Protein AF-A0A9P9LCQ7-F1 (afdb_monomer_lite)

pLDDT: mean 90.71, std 10.78, range [45.12, 98.5]

Sequence (99 aa):
MSTKPTPDPLLSTKVIHRFFLPTRIDNLAIRSNGTILVTLLTTPELYLVDPKRPSTATLVTSFLEVTELTGIIEVQPDIFYIAGGNFNITTFANQAGSY

Secondary structure (DSSP, 8-state):
---PPPPPPSS-------PPTT--EEEEEE-TTS-EEEEESSSSEEEEE-TTSTT-EEEEEE-SS-SEEEEEEEEETTEEEEEEE---TTT----TT--

Foldseek 3Di:
DDDDDDDDDPDDDDQQEDDDPPWDWADWDQAPVRWIWTWTAQAQWIWITDSVRGHDIHTPDGDDPAGGWHDWDDPDHVDIDTDGHHDDPVPDDDDVVHD

Radius of gyration: 16.42 Å; chains: 1; bounding box: 35×45×45 Å

Structure (mmCIF, N/CA/C/O 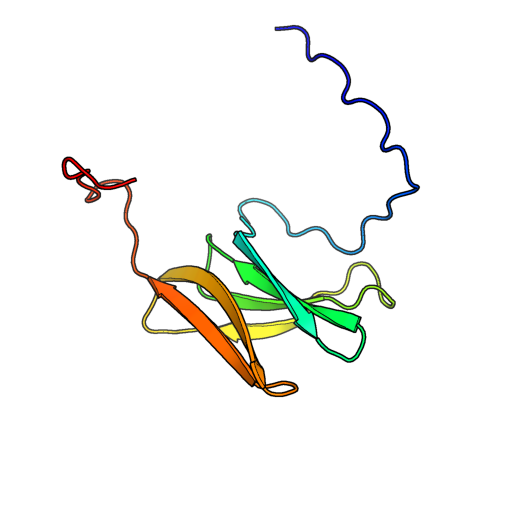backbone):
data_AF-A0A9P9LCQ7-F1
#
_entry.id   AF-A0A9P9LCQ7-F1
#
loop_
_atom_site.group_PDB
_atom_site.id
_atom_site.type_symbol
_atom_site.label_atom_id
_atom_site.label_alt_id
_atom_site.label_comp_id
_atom_site.label_asym_id
_atom_site.label_entity_id
_atom_site.label_seq_id
_atom_site.pdbx_PDB_ins_code
_atom_site.Cartn_x
_atom_site.Cartn_y
_atom_site.Cartn_z
_atom_site.occupancy
_atom_site.B_iso_or_equiv
_atom_site.auth_seq_id
_atom_site.auth_comp_id
_atom_site.auth_asym_id
_atom_site.auth_atom_id
_atom_site.pdbx_PDB_model_num
ATOM 1 N N . MET A 1 1 ? -4.313 30.973 -14.900 1.00 45.12 1 MET A N 1
ATOM 2 C CA . MET A 1 1 ? -5.350 29.918 -14.924 1.00 45.12 1 MET A CA 1
ATOM 3 C C . MET A 1 1 ? -6.119 29.995 -13.616 1.00 45.12 1 MET A C 1
ATOM 5 O O . MET A 1 1 ? -5.493 29.902 -12.572 1.00 45.12 1 MET A O 1
ATOM 9 N N . SER A 1 2 ? -7.424 30.267 -13.657 1.00 50.41 2 SER A N 1
ATOM 10 C CA . SER A 1 2 ? -8.273 30.328 -12.459 1.00 50.41 2 SER A CA 1
ATOM 11 C C . SER A 1 2 ? -8.716 28.907 -12.098 1.00 50.41 2 SER A C 1
ATOM 13 O O . SER A 1 2 ? -9.321 28.227 -12.926 1.00 50.41 2 SER A O 1
ATOM 15 N N . THR A 1 3 ? -8.356 28.417 -10.911 1.00 60.72 3 THR A N 1
ATOM 16 C CA . THR A 1 3 ? -8.775 27.095 -10.430 1.00 60.72 3 THR A CA 1
ATOM 17 C C . THR A 1 3 ? -10.232 27.169 -9.996 1.00 60.72 3 THR A C 1
ATOM 19 O O . THR A 1 3 ? -10.555 27.817 -9.001 1.00 60.72 3 THR A O 1
ATOM 22 N N . LYS A 1 4 ? -11.117 26.509 -10.745 1.00 55.72 4 LYS A N 1
ATOM 23 C CA . LYS A 1 4 ? -12.507 26.299 -10.337 1.00 55.72 4 LYS A CA 1
ATOM 24 C C . LYS A 1 4 ? -12.507 25.601 -8.964 1.00 55.72 4 LYS A C 1
ATOM 26 O O . LYS A 1 4 ? -11.853 24.563 -8.853 1.00 55.72 4 LYS A O 1
ATOM 31 N N . PRO A 1 5 ? -13.185 26.139 -7.936 1.00 65.69 5 PRO A N 1
ATOM 32 C CA . PRO A 1 5 ? -13.237 25.490 -6.635 1.00 65.69 5 PRO A CA 1
ATOM 33 C C . PRO A 1 5 ? -13.918 24.127 -6.773 1.00 65.69 5 PRO A C 1
ATOM 35 O O . PRO A 1 5 ? -14.951 23.994 -7.437 1.00 65.69 5 PRO A O 1
ATOM 38 N N . THR A 1 6 ? -13.296 23.107 -6.192 1.00 70.94 6 THR A N 1
ATOM 39 C CA . THR A 1 6 ? -13.852 21.758 -6.122 1.00 70.94 6 THR A CA 1
ATOM 40 C C . THR A 1 6 ? -15.163 21.822 -5.332 1.00 70.94 6 THR A C 1
ATOM 42 O O . THR A 1 6 ? -15.160 22.424 -4.259 1.00 70.94 6 THR A O 1
ATOM 45 N N . PRO A 1 7 ? -16.278 21.259 -5.834 1.00 76.06 7 PRO A N 1
ATOM 46 C CA . PRO A 1 7 ? -17.519 21.204 -5.071 1.00 76.06 7 PRO A CA 1
ATOM 47 C C . PRO A 1 7 ? -17.287 20.496 -3.737 1.00 76.06 7 PRO A C 1
ATOM 49 O O . PRO A 1 7 ? -16.572 19.489 -3.699 1.00 76.06 7 PRO A O 1
ATOM 52 N N . ASP A 1 8 ? -17.904 20.998 -2.669 1.00 79.94 8 ASP A N 1
ATOM 53 C CA . ASP A 1 8 ? -17.867 20.311 -1.383 1.00 79.94 8 ASP A CA 1
ATOM 54 C C . ASP A 1 8 ? -18.468 18.904 -1.534 1.00 79.94 8 ASP A C 1
ATOM 56 O O . ASP A 1 8 ? -19.494 18.733 -2.208 1.00 79.94 8 ASP A O 1
ATOM 60 N N . PRO A 1 9 ? -17.839 17.872 -0.948 1.00 78.19 9 PRO A N 1
ATOM 61 C CA . PRO A 1 9 ? -18.380 16.527 -1.009 1.00 78.19 9 PRO A CA 1
ATOM 62 C C . PRO A 1 9 ? -19.758 16.483 -0.337 1.00 78.19 9 PRO A C 1
ATOM 64 O O . PRO A 1 9 ? -19.962 17.038 0.741 1.00 78.19 9 PRO A O 1
ATOM 67 N N . LEU A 1 10 ? -20.699 15.770 -0.964 1.00 84.31 10 LEU A N 1
ATOM 68 C CA . LEU A 1 10 ? -22.072 15.603 -0.460 1.00 84.31 10 LEU A CA 1
ATOM 69 C C . LEU A 1 10 ? -22.126 14.925 0.921 1.00 84.31 10 LEU A C 1
ATOM 71 O O . LEU A 1 10 ? -23.117 15.046 1.636 1.00 84.31 10 LEU A O 1
ATOM 75 N N . LEU A 1 11 ? -21.068 14.195 1.280 1.00 87.50 11 LEU A N 1
ATOM 76 C CA . LEU A 1 11 ? -20.899 13.513 2.557 1.00 87.50 11 LEU A CA 1
ATOM 77 C C . LEU A 1 11 ? -19.685 14.082 3.288 1.00 87.50 11 LEU A C 1
ATOM 79 O O . LEU A 1 11 ? -18.671 14.406 2.671 1.00 87.50 11 LEU A O 1
ATOM 83 N N . SER A 1 12 ? -19.767 14.151 4.618 1.00 90.00 12 SER A N 1
ATOM 84 C CA . SER A 1 12 ? -18.635 14.567 5.445 1.00 90.00 12 SER A CA 1
ATOM 85 C C . SER A 1 12 ? -17.463 13.598 5.267 1.00 90.00 12 SER A C 1
ATOM 87 O O . SER A 1 12 ? -17.591 12.396 5.507 1.00 90.00 12 SER A O 1
ATOM 89 N N . THR A 1 13 ? -16.313 14.123 4.851 1.00 89.50 13 THR A N 1
ATOM 90 C CA . THR A 1 13 ? -15.077 13.351 4.682 1.00 89.50 13 THR A CA 1
ATOM 91 C C . THR A 1 13 ? -14.064 13.708 5.758 1.00 89.50 13 THR A C 1
ATOM 93 O O . THR A 1 13 ? -13.914 14.876 6.116 1.00 89.50 13 THR A O 1
ATOM 96 N N . LYS A 1 14 ? -13.292 12.718 6.212 1.00 90.19 14 LYS A N 1
ATOM 97 C CA . LYS A 1 14 ? -12.174 12.912 7.138 1.00 90.19 14 LYS A CA 1
ATOM 98 C C . LYS A 1 14 ? -10.892 12.365 6.526 1.00 90.19 14 LYS A C 1
ATOM 100 O O . LYS A 1 14 ? -10.848 11.225 6.075 1.00 90.19 14 LYS A O 1
ATOM 105 N N . VAL A 1 15 ? -9.828 13.159 6.579 1.00 92.44 15 VAL A N 1
ATOM 106 C CA . VAL A 1 15 ? -8.480 12.690 6.245 1.00 92.44 15 VAL A CA 1
ATOM 107 C C . VAL A 1 15 ? -7.996 11.756 7.352 1.00 92.44 15 VAL A C 1
ATOM 109 O O . VAL A 1 15 ? -7.911 12.162 8.511 1.00 92.44 15 VAL A O 1
ATOM 112 N N . ILE A 1 16 ? -7.677 10.512 6.995 1.00 94.81 16 ILE A N 1
ATOM 113 C CA . ILE A 1 16 ? -7.172 9.506 7.943 1.00 94.81 16 ILE A CA 1
ATOM 114 C C . ILE A 1 16 ? -5.647 9.414 7.952 1.00 94.81 16 ILE A C 1
ATOM 116 O O . ILE A 1 16 ? -5.074 9.119 8.991 1.00 94.81 16 ILE A O 1
ATOM 120 N N . HIS A 1 17 ? -4.978 9.700 6.835 1.00 95.56 17 HIS A N 1
ATOM 121 C CA . HIS A 1 17 ? -3.522 9.741 6.736 1.00 95.56 17 HIS A CA 1
ATOM 122 C C . HIS A 1 17 ? -3.106 10.549 5.497 1.00 95.56 17 HIS A C 1
ATOM 124 O O . HIS A 1 17 ? -3.865 10.638 4.529 1.00 95.56 17 HIS A O 1
ATOM 130 N N . ARG A 1 18 ? -1.913 11.151 5.528 1.00 94.88 18 ARG A N 1
ATOM 131 C CA . ARG A 1 18 ? -1.289 11.824 4.382 1.00 94.88 18 ARG A CA 1
ATOM 132 C C . ARG A 1 18 ? 0.146 11.332 4.257 1.00 94.88 18 ARG A C 1
ATOM 134 O O . ARG A 1 18 ? 0.940 11.572 5.160 1.00 94.88 18 ARG A O 1
ATOM 141 N N . PHE A 1 19 ? 0.465 10.704 3.133 1.00 93.88 19 PHE A N 1
ATOM 142 C CA . PHE A 1 19 ? 1.850 10.429 2.772 1.00 93.88 19 PHE A CA 1
ATOM 143 C C . PHE A 1 19 ? 2.510 11.721 2.276 1.00 93.88 19 PHE A C 1
ATOM 145 O O . PHE A 1 19 ? 1.869 12.534 1.603 1.00 93.88 19 PHE A O 1
ATOM 152 N N . PHE A 1 20 ? 3.780 11.927 2.621 1.00 91.69 20 PHE A N 1
ATOM 153 C CA . PHE A 1 20 ? 4.533 13.093 2.162 1.00 91.69 20 PHE A CA 1
ATOM 154 C C . PHE A 1 20 ? 4.993 12.912 0.712 1.00 91.69 20 PHE A C 1
ATOM 156 O O . PHE A 1 20 ? 5.307 11.804 0.273 1.00 91.69 20 PHE A O 1
ATOM 163 N N . LEU A 1 21 ? 5.042 14.010 -0.044 1.00 88.50 21 LEU A N 1
ATOM 164 C CA . LEU A 1 21 ? 5.595 14.004 -1.399 1.00 88.50 21 LEU A CA 1
ATOM 165 C C . LEU A 1 21 ? 7.098 13.658 -1.350 1.00 88.50 21 LEU A C 1
ATOM 167 O O . LEU A 1 21 ? 7.775 14.131 -0.434 1.00 88.50 21 LEU A O 1
ATOM 171 N N . PRO A 1 22 ? 7.631 12.870 -2.306 1.00 91.25 22 PRO A N 1
ATOM 172 C CA . PRO A 1 22 ? 7.029 12.467 -3.586 1.00 91.25 22 PRO A CA 1
ATOM 173 C C . PRO A 1 22 ? 6.282 11.108 -3.587 1.00 91.25 22 PRO A C 1
ATOM 175 O O . PRO A 1 22 ? 6.347 10.367 -4.566 1.00 91.25 22 PRO A O 1
ATOM 178 N N . THR A 1 23 ? 5.546 10.751 -2.531 1.00 94.56 23 THR A N 1
ATOM 179 C CA . THR A 1 23 ? 4.776 9.493 -2.505 1.00 94.56 23 THR A CA 1
ATOM 180 C C . THR A 1 23 ? 3.542 9.534 -3.408 1.00 94.56 23 THR A C 1
ATOM 182 O O . THR A 1 23 ? 2.682 10.405 -3.257 1.00 94.56 23 THR A O 1
ATOM 185 N N . ARG A 1 24 ? 3.408 8.539 -4.288 1.00 93.62 24 ARG A N 1
ATOM 186 C CA . ARG A 1 24 ? 2.196 8.253 -5.054 1.00 93.62 24 ARG A CA 1
ATOM 187 C C . ARG A 1 24 ? 1.591 6.939 -4.573 1.00 93.62 24 ARG A C 1
ATOM 189 O O . ARG A 1 24 ? 2.218 5.891 -4.671 1.00 93.62 24 ARG A O 1
ATOM 196 N N . ILE A 1 25 ? 0.370 7.028 -4.061 1.00 95.38 25 ILE A N 1
ATOM 197 C CA . ILE A 1 25 ? -0.489 5.876 -3.777 1.00 95.38 25 ILE A CA 1
ATOM 198 C C . ILE A 1 25 ? -1.107 5.423 -5.097 1.00 95.38 25 ILE A C 1
ATOM 200 O O . ILE A 1 25 ? -1.503 6.283 -5.888 1.00 95.38 25 ILE A O 1
ATOM 204 N N . ASP A 1 26 ? -1.210 4.115 -5.314 1.00 93.75 26 ASP A N 1
ATOM 205 C CA . ASP A 1 26 ? -1.839 3.577 -6.522 1.00 93.75 26 ASP A CA 1
ATOM 206 C C . ASP A 1 26 ? -3.175 2.895 -6.225 1.00 93.75 26 ASP A C 1
ATOM 208 O O . ASP A 1 26 ? -4.218 3.321 -6.720 1.00 93.75 26 ASP A O 1
ATOM 212 N N . ASN A 1 27 ? -3.168 1.884 -5.355 1.00 96.94 27 ASN A N 1
ATOM 213 C CA . ASN A 1 27 ? -4.333 1.053 -5.084 1.00 96.94 27 ASN A CA 1
ATOM 214 C C . ASN A 1 27 ? -4.475 0.753 -3.582 1.00 96.94 27 ASN A C 1
ATOM 216 O O . ASN A 1 27 ? -3.578 1.030 -2.779 1.00 96.94 27 ASN A O 1
ATOM 220 N N . LEU A 1 28 ? -5.632 0.229 -3.177 1.00 97.50 28 LEU A N 1
ATOM 221 C CA . LEU A 1 28 ? -5.916 -0.099 -1.783 1.00 97.50 28 LEU A CA 1
ATOM 222 C C . LEU A 1 28 ? -6.869 -1.284 -1.645 1.00 97.50 28 LEU A C 1
ATOM 224 O O . LEU A 1 28 ? -7.700 -1.535 -2.513 1.00 97.50 28 LEU A O 1
ATOM 228 N N . ALA A 1 29 ? -6.792 -1.965 -0.504 1.00 98.25 29 ALA A N 1
ATOM 229 C CA . ALA A 1 29 ? -7.759 -2.973 -0.089 1.00 98.25 29 ALA A CA 1
ATOM 230 C C . ALA A 1 29 ? -8.168 -2.747 1.371 1.00 98.25 29 ALA A C 1
ATOM 232 O O . ALA A 1 29 ? -7.333 -2.463 2.231 1.00 98.25 29 ALA A O 1
ATOM 233 N N . ILE A 1 30 ? -9.463 -2.869 1.660 1.00 97.88 30 ILE A N 1
ATOM 234 C CA . ILE A 1 30 ? -9.994 -2.763 3.022 1.00 97.88 30 ILE A CA 1
ATOM 235 C C . ILE A 1 30 ? -10.051 -4.170 3.608 1.00 97.88 30 ILE A C 1
ATOM 237 O O . ILE A 1 30 ? -10.724 -5.036 3.064 1.00 97.88 30 ILE A O 1
ATOM 241 N N . ARG A 1 31 ? -9.366 -4.385 4.730 1.00 97.88 31 ARG A N 1
ATOM 242 C CA . ARG A 1 31 ? -9.416 -5.642 5.483 1.00 97.88 31 ARG A CA 1
ATOM 243 C C . ARG A 1 31 ? -10.761 -5.772 6.194 1.00 97.88 31 ARG A C 1
ATOM 245 O O . ARG A 1 31 ? -11.360 -4.772 6.590 1.00 97.88 31 ARG A O 1
ATOM 252 N N . SER A 1 32 ? -11.188 -7.001 6.478 1.00 97.50 32 SER A N 1
ATOM 253 C CA . SER A 1 32 ? -12.433 -7.293 7.215 1.00 97.50 32 SER A CA 1
ATOM 254 C C . SER A 1 32 ? -12.547 -6.593 8.584 1.00 97.50 32 SER A C 1
ATOM 256 O O . SER A 1 32 ? -13.647 -6.330 9.064 1.00 97.50 32 SER A O 1
ATOM 258 N N . ASN A 1 33 ? -11.417 -6.235 9.204 1.00 96.50 33 ASN A N 1
ATOM 259 C CA . ASN A 1 33 ? -11.357 -5.492 10.469 1.00 96.50 33 ASN A CA 1
ATOM 260 C C . ASN A 1 33 ? -11.438 -3.953 10.317 1.00 96.50 33 ASN A C 1
ATOM 262 O O . ASN A 1 33 ? -11.373 -3.232 11.317 1.00 96.50 33 ASN A O 1
ATOM 266 N N . GLY A 1 34 ? -11.559 -3.443 9.087 1.00 96.38 34 GLY A N 1
ATOM 267 C CA . GLY A 1 34 ? -11.670 -2.020 8.760 1.00 96.38 34 GLY A CA 1
ATOM 268 C C . GLY A 1 34 ? -10.343 -1.264 8.628 1.00 96.38 34 GLY A C 1
ATOM 269 O O . GLY A 1 34 ? -10.366 -0.057 8.386 1.00 96.38 34 GLY A O 1
ATOM 270 N N . THR A 1 35 ? -9.195 -1.930 8.784 1.00 97.44 35 THR A N 1
ATOM 271 C CA . THR A 1 35 ? -7.889 -1.345 8.423 1.00 97.44 35 THR A CA 1
ATOM 272 C C . THR A 1 35 ? -7.660 -1.425 6.914 1.00 97.44 35 THR A C 1
ATOM 274 O O . THR A 1 35 ? -8.263 -2.248 6.228 1.00 97.44 35 THR A O 1
ATOM 277 N N . ILE A 1 36 ? -6.816 -0.546 6.382 1.00 97.88 36 ILE A N 1
ATOM 278 C CA . ILE A 1 36 ? -6.651 -0.353 4.940 1.00 97.88 36 ILE A CA 1
ATOM 279 C C . ILE A 1 36 ? -5.214 -0.684 4.560 1.00 97.88 36 ILE A C 1
ATOM 281 O O . ILE A 1 36 ? -4.285 -0.102 5.114 1.00 97.88 36 ILE A O 1
ATOM 285 N N . LEU A 1 37 ? -5.036 -1.601 3.617 1.00 98.44 37 LEU A N 1
ATOM 286 C CA . LEU A 1 37 ? -3.767 -1.844 2.944 1.00 98.44 37 LEU A CA 1
ATOM 287 C C . LEU A 1 37 ? -3.651 -0.910 1.742 1.00 98.44 37 LEU A C 1
ATOM 289 O O . LEU A 1 37 ? -4.605 -0.766 0.984 1.00 98.44 37 LEU A O 1
ATOM 293 N N . VAL A 1 38 ? -2.496 -0.277 1.579 1.00 98.00 38 VAL A N 1
ATOM 294 C CA . VAL A 1 38 ? -2.232 0.743 0.561 1.00 98.00 38 VAL A CA 1
ATOM 295 C C . VAL A 1 38 ? -0.957 0.375 -0.186 1.00 98.00 38 VAL A C 1
ATOM 297 O O . VAL A 1 38 ? 0.075 0.154 0.449 1.00 98.00 38 VAL A O 1
ATOM 300 N N . THR A 1 39 ? -1.024 0.325 -1.515 1.00 98.12 39 THR A N 1
ATOM 301 C CA . THR A 1 39 ? 0.139 0.113 -2.382 1.00 98.12 39 THR A CA 1
ATOM 302 C C . THR A 1 39 ? 0.724 1.448 -2.829 1.00 98.12 39 THR A C 1
ATOM 304 O O . THR A 1 39 ? -0.012 2.398 -3.122 1.00 98.12 39 THR A O 1
ATOM 307 N N . LEU A 1 40 ? 2.052 1.529 -2.886 1.00 96.69 40 LEU A N 1
ATOM 308 C CA . LEU A 1 40 ? 2.753 2.699 -3.402 1.00 96.69 40 LEU A CA 1
ATOM 309 C C . LEU A 1 40 ? 3.299 2.435 -4.810 1.00 96.69 40 LEU A C 1
ATOM 311 O O . LEU A 1 40 ? 3.813 1.361 -5.105 1.00 96.69 40 LEU A O 1
ATOM 315 N N . LE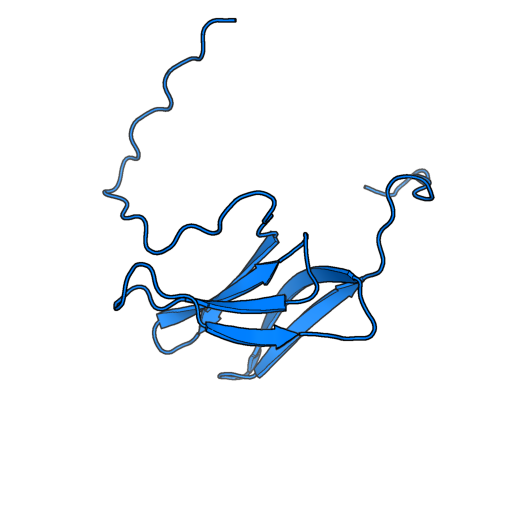U A 1 41 ? 3.197 3.448 -5.669 1.00 94.75 41 LEU A N 1
ATOM 316 C CA . LEU A 1 41 ? 3.810 3.448 -6.997 1.00 94.75 41 LEU A CA 1
ATOM 317 C C . LEU A 1 41 ? 5.236 4.014 -6.963 1.00 94.75 41 LEU A C 1
ATOM 319 O O . LEU A 1 41 ? 6.060 3.679 -7.799 1.00 94.75 41 LEU A O 1
ATOM 323 N N . THR A 1 42 ? 5.545 4.897 -6.008 1.00 94.44 42 THR A N 1
ATOM 324 C CA . THR A 1 42 ? 6.892 5.495 -5.893 1.00 94.44 42 THR A CA 1
ATOM 325 C C . THR A 1 42 ? 7.918 4.515 -5.317 1.00 94.44 42 THR A C 1
ATOM 327 O O . THR A 1 42 ? 9.115 4.668 -5.554 1.00 94.44 42 THR A O 1
ATOM 330 N N . THR A 1 43 ? 7.462 3.547 -4.524 1.00 95.06 43 THR A N 1
ATOM 331 C CA . THR A 1 43 ? 8.291 2.556 -3.831 1.00 95.06 43 THR A CA 1
ATOM 332 C C . THR A 1 43 ? 7.576 1.205 -3.827 1.00 95.06 43 THR A C 1
ATOM 334 O O . THR A 1 43 ? 6.345 1.173 -3.862 1.00 95.06 43 THR A O 1
ATOM 337 N N . PRO A 1 44 ? 8.294 0.074 -3.733 1.00 96.94 44 PRO A N 1
ATOM 338 C CA . PRO A 1 44 ? 7.683 -1.250 -3.700 1.00 96.94 44 PRO A CA 1
ATOM 339 C C . PRO A 1 44 ? 7.183 -1.601 -2.286 1.00 96.94 44 PRO A C 1
ATOM 341 O O . PRO A 1 44 ? 7.534 -2.640 -1.731 1.00 96.94 44 PRO A O 1
ATOM 344 N N . GLU A 1 45 ? 6.412 -0.708 -1.663 1.00 97.75 45 GLU A N 1
ATOM 345 C CA . GLU A 1 45 ? 6.024 -0.785 -0.250 1.00 97.75 45 GLU A CA 1
ATOM 346 C C . GLU A 1 45 ? 4.510 -0.924 -0.070 1.00 97.75 45 GLU A C 1
ATOM 348 O O . GLU A 1 45 ? 3.708 -0.230 -0.702 1.00 97.75 45 GLU A O 1
ATOM 353 N N . LEU A 1 46 ? 4.127 -1.805 0.857 1.00 98.25 46 LEU A N 1
ATOM 354 C CA . LEU A 1 46 ? 2.756 -1.991 1.313 1.00 98.25 46 LEU A CA 1
ATOM 355 C C . LEU A 1 46 ? 2.592 -1.385 2.707 1.00 98.25 46 LEU A C 1
ATOM 357 O O . LEU A 1 46 ? 3.269 -1.794 3.653 1.00 98.25 46 LEU A O 1
ATOM 361 N N . TYR A 1 47 ? 1.646 -0.463 2.858 1.00 98.31 47 TYR A N 1
ATOM 362 C CA . TYR A 1 47 ? 1.351 0.191 4.133 1.00 98.31 47 TYR A CA 1
ATOM 363 C C . TYR A 1 47 ? -0.016 -0.205 4.684 1.00 98.31 47 TYR A C 1
ATOM 365 O O . TYR A 1 47 ? -0.981 -0.342 3.941 1.00 98.31 47 TYR A O 1
ATOM 373 N N . LEU A 1 48 ? -0.111 -0.317 6.007 1.00 98.12 48 LEU A N 1
ATOM 374 C CA . LEU A 1 48 ? -1.356 -0.453 6.751 1.00 98.12 48 LEU A CA 1
ATOM 375 C C . LEU A 1 48 ? -1.740 0.896 7.359 1.00 98.12 48 LEU A C 1
ATOM 377 O O . LEU A 1 48 ? -0.973 1.476 8.126 1.00 98.12 48 LEU A O 1
ATOM 381 N N . VAL A 1 49 ? -2.946 1.367 7.067 1.00 98.00 49 VAL A N 1
ATOM 382 C CA . VAL A 1 49 ? -3.539 2.577 7.637 1.00 98.00 49 VAL A CA 1
ATOM 383 C C . VAL A 1 49 ? -4.740 2.183 8.489 1.00 98.00 49 VAL A C 1
ATOM 385 O O . VAL A 1 49 ? -5.598 1.409 8.063 1.00 98.00 49 VAL A O 1
ATOM 388 N N . ASP A 1 50 ? -4.819 2.728 9.700 1.00 96.38 50 ASP A N 1
ATOM 389 C CA . ASP A 1 50 ? -5.935 2.503 10.617 1.00 96.38 50 ASP A CA 1
ATOM 390 C C . ASP A 1 50 ? -6.817 3.763 10.701 1.00 96.38 50 ASP A C 1
ATOM 392 O O . ASP A 1 50 ? -6.416 4.755 11.319 1.00 96.38 50 ASP A O 1
ATOM 396 N N . PRO A 1 51 ? -8.040 3.753 10.135 1.00 95.19 51 PRO A N 1
ATOM 397 C CA . PRO A 1 51 ? -8.954 4.895 10.211 1.00 95.19 51 PRO A CA 1
ATOM 398 C C . PRO A 1 51 ? -9.303 5.335 11.644 1.00 95.19 51 PRO A C 1
ATOM 400 O O . PRO A 1 51 ? -9.672 6.494 11.859 1.00 95.19 51 PRO A O 1
ATOM 403 N N . LYS A 1 52 ? -9.191 4.432 12.631 1.00 94.50 52 LYS A N 1
ATOM 404 C CA . LYS A 1 52 ? -9.460 4.711 14.051 1.00 94.50 52 LYS A CA 1
ATOM 405 C C . LYS A 1 52 ? -8.269 5.358 14.759 1.00 94.50 52 LYS A C 1
ATOM 407 O O . LYS A 1 52 ? -8.464 5.97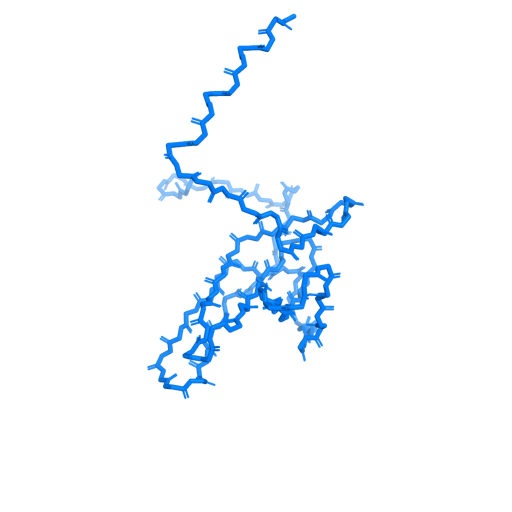4 15.805 1.00 94.50 52 LYS A O 1
ATOM 412 N N . ARG A 1 53 ? -7.062 5.272 14.190 1.00 92.81 53 ARG A N 1
ATOM 413 C CA . ARG A 1 53 ? -5.833 5.921 14.679 1.00 92.81 53 ARG A CA 1
ATOM 414 C C . ARG A 1 53 ? -5.247 6.817 13.580 1.00 92.81 53 ARG A C 1
ATOM 416 O O . ARG A 1 53 ? -4.250 6.454 12.947 1.00 92.81 53 ARG A O 1
ATOM 423 N N . PRO A 1 54 ? -5.871 7.988 13.337 1.00 85.25 54 PRO A N 1
ATOM 424 C CA . PRO A 1 54 ? -5.482 8.873 12.250 1.00 85.25 54 PRO A CA 1
ATOM 425 C C . PRO A 1 54 ? -4.007 9.261 12.336 1.00 85.25 54 PRO A C 1
ATOM 427 O O . PRO A 1 54 ? -3.431 9.329 13.420 1.00 85.25 54 PRO A O 1
ATOM 430 N N . SER A 1 55 ? -3.423 9.558 11.181 1.00 86.50 55 SER A N 1
ATOM 431 C CA . SER A 1 55 ? -2.029 9.965 10.997 1.00 86.50 55 SER A CA 1
ATOM 432 C C . SER A 1 55 ? -0.994 8.855 11.179 1.00 86.50 55 SER A C 1
ATOM 434 O O . SER A 1 55 ? 0.182 9.110 10.942 1.00 86.50 55 SER A O 1
ATOM 436 N N . THR A 1 56 ? -1.399 7.619 11.481 1.00 89.56 56 THR A N 1
ATOM 437 C CA . THR A 1 56 ? -0.481 6.473 11.525 1.00 89.56 56 THR A CA 1
ATOM 438 C C . THR A 1 56 ? -0.584 5.621 10.260 1.00 89.56 56 THR A C 1
ATOM 440 O O . THR A 1 56 ? -1.678 5.263 9.824 1.00 89.56 56 THR A O 1
ATOM 443 N N . ALA A 1 57 ? 0.572 5.320 9.670 1.00 95.75 57 ALA A N 1
ATOM 444 C CA . ALA A 1 57 ? 0.737 4.310 8.635 1.00 95.75 57 ALA A CA 1
ATOM 445 C C . ALA A 1 57 ? 1.888 3.394 9.056 1.00 95.75 57 ALA A C 1
ATOM 447 O O . ALA A 1 57 ? 2.935 3.867 9.499 1.00 95.75 57 ALA A O 1
ATOM 448 N N . THR A 1 58 ? 1.685 2.087 8.958 1.00 97.25 58 THR A N 1
ATOM 449 C CA . THR A 1 58 ? 2.672 1.075 9.336 1.00 97.25 58 THR A CA 1
ATOM 450 C C . THR A 1 58 ? 3.152 0.372 8.081 1.00 97.25 58 THR A C 1
ATOM 452 O O . THR A 1 58 ? 2.331 -0.163 7.343 1.00 97.25 58 THR A O 1
ATOM 455 N N . LEU A 1 59 ? 4.462 0.363 7.836 1.00 97.56 59 LEU A N 1
ATOM 456 C CA . LEU A 1 59 ? 5.039 -0.463 6.778 1.00 97.56 59 LEU A CA 1
ATOM 457 C C . LEU A 1 59 ? 4.768 -1.935 7.113 1.00 97.56 59 LEU A C 1
ATOM 459 O O . LEU A 1 59 ? 5.179 -2.415 8.168 1.00 97.56 59 LEU A O 1
ATOM 463 N N . VAL A 1 60 ? 4.046 -2.627 6.236 1.00 98.00 60 VAL A N 1
ATOM 464 C CA . VAL A 1 60 ? 3.750 -4.059 6.372 1.00 98.00 60 VAL A CA 1
ATOM 465 C C . VAL A 1 60 ? 4.888 -4.868 5.778 1.00 98.00 60 VAL A C 1
ATOM 467 O O . VAL A 1 60 ? 5.395 -5.792 6.406 1.00 98.00 60 VAL A O 1
ATOM 470 N N . THR A 1 61 ? 5.279 -4.518 4.554 1.00 97.62 61 THR A N 1
ATOM 471 C CA . THR A 1 61 ? 6.364 -5.176 3.834 1.00 97.62 61 THR A CA 1
ATOM 472 C C . THR A 1 61 ? 6.862 -4.300 2.688 1.00 97.62 61 THR A C 1
ATOM 474 O O . THR A 1 61 ? 6.149 -3.403 2.227 1.00 97.62 61 THR A O 1
ATOM 477 N N . SER A 1 62 ? 8.076 -4.585 2.227 1.00 97.62 62 SER A N 1
ATOM 478 C CA . SER A 1 62 ? 8.639 -4.073 0.985 1.00 97.62 62 SER A CA 1
ATOM 479 C C . SER A 1 62 ? 9.126 -5.237 0.122 1.00 97.62 62 SER A C 1
ATOM 481 O O . SER A 1 62 ? 9.574 -6.265 0.633 1.00 97.62 62 SER A O 1
ATOM 483 N N . PHE A 1 63 ? 9.021 -5.086 -1.195 1.00 96.62 63 PHE A N 1
ATOM 484 C CA . PHE A 1 63 ? 9.383 -6.122 -2.159 1.00 96.62 63 PHE A CA 1
ATOM 485 C C . PHE A 1 63 ? 10.711 -5.770 -2.833 1.00 96.62 63 PHE A C 1
ATOM 487 O O . PHE A 1 63 ? 10.887 -4.655 -3.311 1.00 96.62 63 PHE A O 1
ATOM 494 N N . LEU A 1 64 ? 11.656 -6.715 -2.868 1.00 95.44 64 LEU A N 1
ATOM 495 C CA . LEU A 1 64 ? 13.017 -6.462 -3.368 1.00 95.44 64 LEU A CA 1
ATOM 496 C C . LEU A 1 64 ? 13.169 -6.634 -4.888 1.00 95.44 64 LEU A C 1
ATOM 498 O O . LEU A 1 64 ? 14.133 -6.138 -5.462 1.00 95.44 64 LEU A O 1
ATOM 502 N N . GLU A 1 65 ? 12.254 -7.354 -5.537 1.00 95.38 65 GLU A N 1
ATOM 503 C CA . GLU A 1 65 ? 12.366 -7.742 -6.957 1.00 95.38 65 GLU A CA 1
ATOM 504 C C . GLU A 1 65 ? 11.657 -6.773 -7.918 1.00 95.38 65 GLU A C 1
ATOM 506 O O . GLU A 1 65 ? 11.795 -6.879 -9.140 1.00 95.38 65 GLU A O 1
ATOM 511 N N . VAL A 1 66 ? 10.895 -5.829 -7.365 1.00 96.56 66 VAL A N 1
ATOM 512 C CA . VAL A 1 66 ? 10.091 -4.855 -8.106 1.00 96.56 66 VAL A CA 1
ATOM 513 C C . VAL A 1 66 ? 10.389 -3.438 -7.625 1.00 96.56 66 VAL A C 1
ATOM 515 O O . VAL A 1 66 ? 10.829 -3.248 -6.493 1.00 96.56 66 VAL A O 1
ATOM 518 N N . THR A 1 67 ? 10.140 -2.432 -8.461 1.00 95.44 67 THR A N 1
ATOM 519 C CA . THR A 1 67 ? 10.321 -1.019 -8.094 1.00 95.44 67 THR A CA 1
ATOM 520 C C . THR A 1 67 ? 9.028 -0.338 -7.659 1.00 95.44 67 THR A C 1
ATOM 522 O O . THR A 1 67 ? 9.0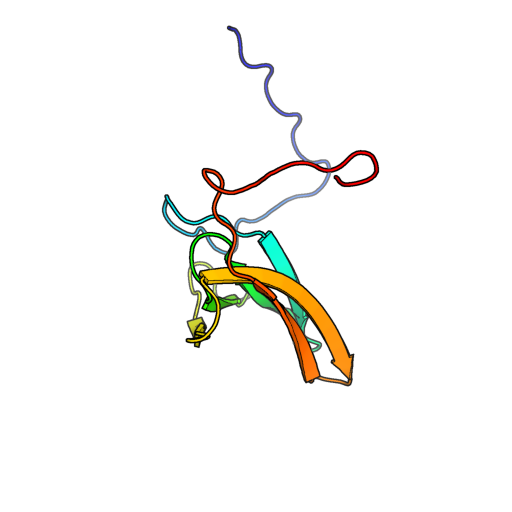84 0.701 -7.008 1.00 95.44 67 THR A O 1
ATOM 525 N N . GLU A 1 68 ? 7.873 -0.905 -8.004 1.00 95.06 68 GLU A N 1
ATOM 526 C CA . GLU A 1 68 ? 6.556 -0.315 -7.748 1.00 95.06 68 GLU A CA 1
ATOM 527 C C . GLU A 1 68 ? 5.468 -1.380 -7.556 1.00 95.06 68 GLU A C 1
ATOM 529 O O . GLU A 1 68 ? 5.603 -2.517 -8.020 1.00 95.06 68 GLU A O 1
ATOM 534 N N . LEU A 1 69 ? 4.372 -0.996 -6.891 1.00 97.12 69 LEU A N 1
ATOM 535 C CA . LEU A 1 69 ? 3.164 -1.806 -6.720 1.00 97.12 69 LEU A CA 1
ATOM 536 C C . LEU A 1 69 ? 1.964 -1.138 -7.407 1.00 97.12 69 LEU A C 1
ATOM 538 O O . LEU A 1 69 ? 1.673 0.030 -7.156 1.00 97.12 69 LEU A O 1
ATOM 542 N N . THR A 1 70 ? 1.229 -1.897 -8.223 1.00 93.94 70 THR A N 1
ATOM 543 C CA . THR A 1 70 ? 0.186 -1.373 -9.133 1.00 93.94 70 THR A CA 1
ATOM 544 C C . THR A 1 70 ? -1.218 -1.929 -8.872 1.00 93.94 70 THR A C 1
ATOM 546 O O . THR A 1 70 ? -2.209 -1.515 -9.474 1.00 93.94 70 THR A O 1
ATOM 549 N N . GLY A 1 71 ? -1.352 -2.901 -7.969 1.00 96.00 71 GLY A N 1
ATOM 550 C CA . GLY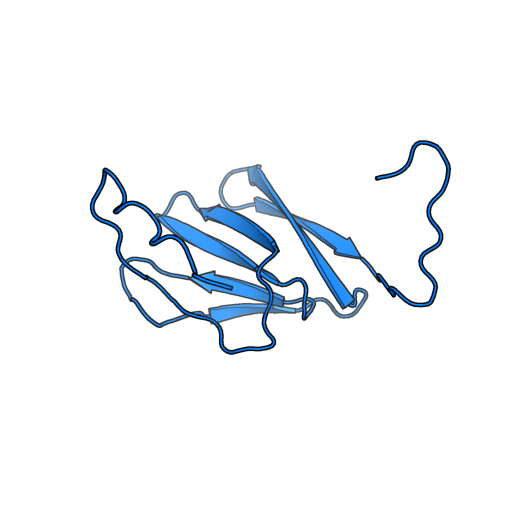 A 1 71 ? -2.651 -3.498 -7.681 1.00 96.00 71 GLY A CA 1
ATOM 551 C C . GLY A 1 71 ? -2.651 -4.362 -6.436 1.00 96.00 71 GLY A C 1
ATOM 552 O O . GLY A 1 71 ? -1.626 -4.923 -6.056 1.00 96.00 71 GLY A O 1
ATOM 553 N N . ILE A 1 72 ? -3.818 -4.477 -5.811 1.00 98.50 72 ILE A N 1
ATOM 554 C CA . ILE A 1 72 ? -4.047 -5.341 -4.656 1.00 98.50 72 ILE A CA 1
ATOM 555 C C . ILE A 1 72 ? -5.478 -5.879 -4.685 1.00 98.50 72 ILE A C 1
ATOM 557 O O . ILE A 1 72 ? -6.414 -5.148 -5.006 1.00 98.50 72 ILE A O 1
ATOM 561 N N . ILE A 1 73 ? -5.652 -7.156 -4.348 1.00 98.12 73 ILE A N 1
ATOM 562 C CA . ILE A 1 73 ? -6.967 -7.787 -4.206 1.00 98.12 73 ILE A CA 1
ATOM 563 C C . ILE A 1 73 ? -6.956 -8.793 -3.054 1.00 98.12 73 ILE A C 1
ATOM 565 O O . ILE A 1 73 ? -5.982 -9.520 -2.868 1.00 98.12 73 ILE A O 1
ATOM 569 N N . GLU A 1 74 ? -8.038 -8.836 -2.277 1.00 98.31 74 GLU A N 1
ATOM 570 C CA . GLU A 1 74 ? -8.274 -9.893 -1.289 1.00 98.31 74 GLU A CA 1
ATOM 571 C C . GLU A 1 74 ? -8.871 -11.114 -1.997 1.00 98.31 74 GLU A C 1
ATOM 573 O O . GLU A 1 74 ? -9.899 -11.003 -2.664 1.00 98.31 74 GLU A O 1
ATOM 578 N N . VAL A 1 75 ? -8.231 -12.277 -1.872 1.00 98.12 75 VAL A N 1
ATOM 579 C CA . VAL A 1 75 ? -8.692 -13.525 -2.510 1.00 98.12 75 VAL A CA 1
ATOM 580 C C . VAL A 1 75 ? -9.379 -14.471 -1.525 1.00 98.12 75 VAL A C 1
ATOM 582 O O . VAL A 1 75 ? -10.189 -15.303 -1.927 1.00 98.12 75 VAL A O 1
ATOM 585 N N . GLN A 1 76 ? -9.053 -14.352 -0.237 1.00 97.88 76 GLN A N 1
ATOM 586 C CA . GLN A 1 76 ? -9.643 -15.065 0.902 1.00 97.88 76 GLN A CA 1
ATOM 587 C C . GLN A 1 76 ? -9.504 -14.174 2.147 1.00 97.88 76 GLN A C 1
ATOM 589 O O . GLN A 1 76 ? -8.694 -13.248 2.098 1.00 97.88 76 GLN A O 1
ATOM 594 N N . PRO A 1 77 ? -10.217 -14.446 3.260 1.00 97.50 77 PRO A N 1
ATOM 595 C CA . PRO A 1 77 ? -10.107 -13.634 4.468 1.00 97.50 77 PRO A CA 1
ATOM 596 C C . PRO A 1 77 ? -8.652 -13.427 4.905 1.00 97.50 77 PRO A C 1
ATOM 598 O O . PRO A 1 77 ? -7.975 -14.373 5.303 1.00 97.50 77 PRO A O 1
ATOM 601 N N . ASP A 1 78 ? -8.197 -12.178 4.832 1.00 96.94 78 ASP A N 1
ATOM 602 C CA . ASP A 1 78 ? -6.839 -11.737 5.162 1.00 96.94 78 ASP A CA 1
ATOM 603 C C . ASP A 1 78 ? -5.710 -12.328 4.285 1.00 96.94 78 ASP A C 1
ATOM 605 O O . ASP A 1 78 ? -4.545 -12.342 4.685 1.00 96.94 78 ASP A O 1
ATOM 609 N N . ILE A 1 79 ? -6.034 -12.787 3.069 1.00 97.88 79 ILE A N 1
ATOM 610 C CA . ILE A 1 79 ? -5.073 -13.240 2.052 1.00 97.88 79 ILE A CA 1
ATOM 611 C C . ILE A 1 79 ? -5.165 -12.322 0.836 1.00 97.88 79 ILE A C 1
ATOM 613 O O . ILE A 1 79 ? -6.189 -12.277 0.150 1.00 97.88 79 ILE A O 1
ATOM 617 N N . PHE A 1 80 ? -4.065 -11.633 0.536 1.00 98.19 80 PHE A N 1
ATOM 618 C CA . PHE A 1 80 ? -3.999 -10.626 -0.519 1.00 98.19 80 PHE A CA 1
ATOM 619 C C . PHE A 1 80 ? -3.006 -11.012 -1.606 1.00 98.19 80 PHE A C 1
ATOM 621 O O . PHE A 1 80 ? -1.919 -11.515 -1.322 1.00 98.19 80 PHE A O 1
ATOM 628 N N . TYR A 1 81 ? -3.381 -10.748 -2.852 1.00 98.00 81 TYR A N 1
ATOM 629 C CA . TYR A 1 81 ? -2.493 -10.816 -4.007 1.00 98.00 81 TYR A CA 1
ATOM 630 C C . TYR A 1 81 ? -2.155 -9.387 -4.415 1.00 98.00 81 TYR A C 1
ATOM 632 O O . TYR A 1 81 ? -3.039 -8.530 -4.463 1.00 98.00 81 TYR A O 1
ATOM 640 N N . ILE A 1 82 ? -0.876 -9.132 -4.681 1.00 97.62 82 ILE A N 1
ATOM 641 C CA . ILE A 1 82 ? -0.353 -7.805 -5.006 1.00 97.62 82 ILE A CA 1
ATOM 642 C C . ILE A 1 82 ? 0.357 -7.893 -6.352 1.00 97.62 82 ILE A C 1
ATOM 644 O O . ILE A 1 82 ? 1.187 -8.777 -6.562 1.00 97.62 82 ILE A O 1
ATOM 648 N N . ALA A 1 83 ? 0.019 -6.982 -7.260 1.00 96.81 83 ALA A N 1
ATOM 649 C CA . ALA A 1 83 ? 0.728 -6.808 -8.517 1.00 96.81 83 ALA A CA 1
ATOM 650 C C . ALA A 1 83 ? 1.874 -5.810 -8.314 1.00 96.81 83 ALA A C 1
ATOM 652 O O . ALA A 1 83 ? 1.666 -4.722 -7.772 1.00 96.81 83 ALA A O 1
ATOM 653 N N . GLY A 1 84 ? 3.073 -6.184 -8.758 1.00 95.94 84 GLY A N 1
ATOM 654 C CA . GLY A 1 84 ? 4.257 -5.330 -8.754 1.00 95.94 84 GLY A CA 1
ATOM 655 C C . GLY A 1 84 ? 5.003 -5.421 -10.079 1.00 95.94 84 GLY A C 1
ATOM 656 O O . GLY A 1 84 ? 4.867 -6.407 -10.807 1.00 95.94 84 GLY A O 1
ATOM 657 N N . GLY A 1 85 ? 5.773 -4.385 -10.402 1.00 93.25 85 GLY A N 1
ATOM 658 C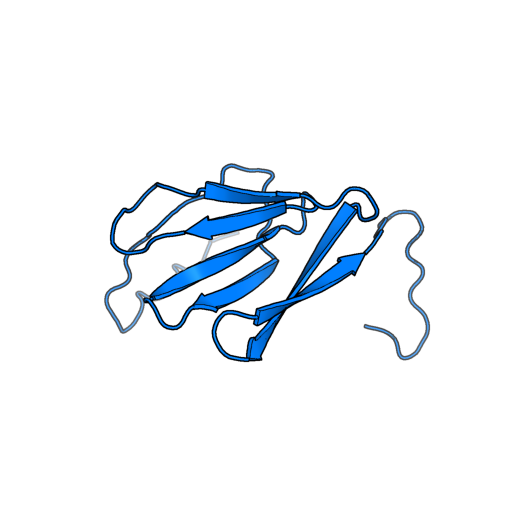 CA . GLY A 1 85 ? 6.475 -4.284 -11.677 1.00 93.25 85 GLY A CA 1
ATOM 659 C C . GLY A 1 85 ? 7.716 -3.399 -11.627 1.00 93.25 85 GLY A C 1
ATOM 660 O O . GLY A 1 85 ? 7.989 -2.725 -10.636 1.00 93.25 85 GLY A O 1
ATOM 661 N N . ASN A 1 86 ? 8.468 -3.432 -12.727 1.00 93.31 86 ASN A N 1
ATOM 662 C CA . ASN A 1 86 ? 9.635 -2.587 -12.971 1.00 93.31 86 ASN A CA 1
ATOM 663 C C . ASN A 1 86 ? 9.329 -1.656 -14.144 1.00 93.31 86 ASN A C 1
ATOM 665 O O . ASN A 1 86 ? 9.643 -1.974 -15.293 1.00 93.31 86 ASN A O 1
ATOM 669 N N . PHE A 1 87 ? 8.666 -0.534 -13.865 1.00 85.25 87 PHE A N 1
ATOM 670 C CA . PHE A 1 87 ? 8.339 0.455 -14.884 1.00 85.25 87 PHE A CA 1
ATOM 671 C C . PHE A 1 87 ? 9.405 1.543 -14.956 1.00 85.25 87 PHE A C 1
ATOM 673 O O . PHE A 1 87 ? 9.827 2.117 -13.954 1.00 85.25 87 PHE A O 1
ATOM 680 N N . ASN A 1 88 ? 9.816 1.864 -16.178 1.00 85.12 88 ASN A N 1
ATOM 681 C CA . ASN A 1 88 ? 10.683 2.996 -16.443 1.00 85.12 88 ASN A CA 1
ATOM 682 C C . ASN A 1 88 ? 10.130 3.779 -17.633 1.00 85.12 88 ASN A C 1
ATOM 684 O O . ASN A 1 88 ? 10.057 3.270 -18.750 1.00 85.12 88 ASN A O 1
ATOM 688 N N . ILE A 1 89 ? 9.765 5.038 -17.385 1.00 83.00 89 ILE A N 1
ATOM 689 C CA . ILE A 1 89 ? 9.170 5.922 -18.390 1.00 83.00 89 ILE A CA 1
ATOM 690 C C . ILE A 1 89 ? 10.105 6.203 -19.574 1.00 83.00 89 ILE A C 1
ATOM 692 O O . ILE A 1 89 ? 9.624 6.485 -20.665 1.00 83.00 89 ILE A O 1
ATOM 696 N N . THR A 1 90 ? 11.428 6.120 -19.393 1.00 87.00 90 THR A N 1
ATOM 697 C CA . THR A 1 90 ? 12.391 6.379 -20.476 1.00 87.00 90 THR A CA 1
ATOM 698 C C . THR A 1 90 ? 12.528 5.198 -21.427 1.00 87.00 90 THR A C 1
ATOM 700 O O . THR A 1 90 ? 12.843 5.391 -22.599 1.00 87.00 90 THR A O 1
ATOM 703 N N . THR A 1 91 ? 12.282 3.981 -20.939 1.00 86.00 91 THR A N 1
ATOM 704 C CA . THR A 1 91 ? 12.301 2.755 -21.745 1.00 86.00 91 THR A CA 1
ATOM 705 C C . THR A 1 91 ? 10.903 2.301 -22.140 1.00 86.00 91 THR A C 1
ATOM 707 O O . THR A 1 91 ? 10.764 1.321 -22.869 1.00 86.00 91 THR A O 1
ATOM 710 N N . PHE A 1 92 ? 9.862 2.968 -21.641 1.00 81.94 92 PHE A N 1
ATOM 711 C CA . PHE A 1 92 ? 8.492 2.630 -21.967 1.00 81.94 92 PHE A CA 1
ATOM 712 C C . PHE A 1 92 ? 8.212 2.902 -23.451 1.00 81.94 92 PHE A C 1
ATOM 714 O O . PHE A 1 92 ? 8.366 4.023 -23.934 1.00 81.94 92 PHE A O 1
ATOM 721 N N . ALA A 1 93 ? 7.772 1.867 -24.165 1.00 82.94 93 ALA A N 1
ATOM 722 C CA . ALA A 1 93 ? 7.333 1.950 -25.548 1.00 82.94 93 ALA A CA 1
ATOM 723 C C . ALA A 1 93 ? 5.872 1.503 -25.630 1.00 82.94 93 ALA A C 1
ATOM 725 O O . ALA A 1 93 ? 5.548 0.349 -25.348 1.00 82.94 93 ALA A O 1
ATOM 726 N N . ASN A 1 94 ? 4.994 2.427 -26.014 1.00 79.44 94 ASN A N 1
ATOM 727 C CA . ASN A 1 94 ? 3.593 2.119 -26.252 1.00 79.44 94 ASN A CA 1
ATOM 728 C C . ASN A 1 94 ? 3.462 1.245 -27.508 1.00 79.44 94 ASN A C 1
ATOM 730 O O . ASN A 1 94 ? 4.060 1.552 -28.543 1.00 79.44 94 ASN A O 1
ATOM 734 N N . GLN A 1 95 ? 2.689 0.167 -27.425 1.00 82.12 95 GLN A N 1
ATOM 735 C CA . GLN A 1 95 ? 2.393 -0.697 -28.564 1.00 82.12 95 GLN A CA 1
ATOM 736 C C . GLN A 1 95 ? 0.935 -0.481 -28.968 1.00 82.12 95 GLN A C 1
ATOM 738 O O . GLN A 1 95 ? 0.070 -0.407 -28.107 1.00 82.12 95 GLN A O 1
ATOM 743 N N . ALA A 1 96 ? 0.623 -0.411 -30.264 1.00 85.44 96 ALA A N 1
ATOM 744 C CA . ALA A 1 96 ? -0.765 -0.260 -30.706 1.00 85.44 96 ALA A CA 1
ATOM 745 C C . ALA A 1 96 ? -1.666 -1.346 -30.077 1.00 85.44 96 ALA A C 1
ATOM 747 O O . ALA A 1 96 ? -1.422 -2.538 -30.263 1.00 85.44 96 ALA A O 1
ATOM 748 N N . GLY A 1 97 ? -2.688 -0.923 -29.324 1.00 80.88 97 GLY A N 1
ATOM 749 C CA . GLY A 1 97 ? -3.549 -1.808 -28.529 1.00 80.88 97 GLY A CA 1
ATOM 750 C C . GLY A 1 97 ? -3.169 -1.934 -27.046 1.00 80.88 97 GLY A C 1
ATOM 751 O O . GLY A 1 97 ? -3.887 -2.610 -26.313 1.00 80.88 97 GLY A O 1
ATOM 752 N N . SER A 1 98 ? -2.088 -1.290 -26.592 1.00 76.12 98 SER A N 1
ATOM 753 C CA . SER A 1 98 ? -1.799 -1.068 -25.169 1.00 76.12 98 SER A CA 1
ATOM 754 C C . SER A 1 98 ? -2.538 0.164 -24.620 1.00 76.12 98 SER A C 1
ATOM 756 O O . SER A 1 98 ? -3.272 0.827 -25.354 1.00 76.12 98 SER A O 1
ATOM 758 N N . TYR A 1 99 ? -2.359 0.425 -23.318 1.00 61.12 99 TYR A N 1
ATOM 759 C CA . TYR A 1 99 ? -2.914 1.568 -22.576 1.00 61.12 99 TYR A CA 1
ATOM 760 C C . TYR A 1 99 ? -2.545 2.935 -23.154 1.00 61.12 99 TYR A C 1
ATOM 762 O O . TYR A 1 99 ? -1.495 3.024 -23.827 1.00 61.12 99 TYR A O 1
#